Protein AF-A0A8J9X2D2-F1 (afdb_monomer)

Solvent-accessible surface area (backbone atoms only — not comparable to full-atom values): 3638 Å² total; per-residue (Å²): 121,82,59,29,48,80,69,32,66,70,36,92,40,42,84,38,17,46,86,83,25,35,44,46,79,33,61,98,50,58,61,66,44,34,82,33,85,66,43,43,75,37,87,63,58,54,13,26,14,25,46,81,86,39,83,32,92,87,67,58,76,133

pLDDT: mean 79.43, std 13.96, range [43.5, 95.81]

Sequence (62 aa):
AFPLGLCEGDCDRDSDCQGNLRCFQRGASRESVPGCTGADADATRFDYCYDPLTPTPASAPP

Mean predicted aligned error: 6.42 Å

Radius of gyration: 10.86 Å; Cα contacts (8 Å, |Δi|>4): 125; chains: 1; bounding box: 25×35×22 Å

Organism: Phaeodactylum tricornutum (NCBI:txid2850)

Foldseek 3Di:
DFLDEFFDWADPFQRSHPDQWTKAQQAPALDDAFPDPCSSVPPDRTIGTHDPPRDDPVPPDD

Secondary structure (DSSP, 8-state):
-PSB-TT-B--SSGGGBSTT-EEE--TT--PPPTT-TTTTT--S---EEE-TTSPPTTS---

Structure (mmCIF, N/CA/C/O backbone):
data_AF-A0A8J9X2D2-F1
#
_entry.id   AF-A0A8J9X2D2-F1
#
loop_
_atom_site.group_PDB
_atom_site.id
_atom_site.type_symbol
_atom_site.label_atom_id
_atom_site.label_alt_id
_atom_site.label_comp_id
_atom_site.label_asym_id
_atom_site.label_entity_id
_atom_site.label_seq_id
_atom_site.pdbx_PDB_ins_code
_atom_site.Cartn_x
_atom_site.Cartn_y
_atom_site.Cartn_z
_atom_site.occupancy
_atom_site.B_iso_or_equiv
_atom_site.auth_seq_id
_atom_site.auth_comp_id
_atom_site.auth_asym_id
_atom_site.auth_atom_id
_atom_site.pdbx_PDB_model_num
ATOM 1 N N . ALA A 1 1 ? -3.269 -13.120 5.649 1.00 70.12 1 ALA A N 1
ATOM 2 C CA . ALA A 1 1 ? -4.693 -13.350 5.975 1.00 70.12 1 ALA A CA 1
ATOM 3 C C . ALA A 1 1 ? -5.345 -11.985 6.078 1.00 70.12 1 ALA A C 1
ATOM 5 O O . ALA A 1 1 ? -4.734 -11.115 6.678 1.00 70.12 1 ALA A O 1
ATOM 6 N N . PHE A 1 2 ? -6.516 -11.787 5.476 1.00 85.00 2 PHE A N 1
ATOM 7 C CA . PHE A 1 2 ? -7.219 -10.503 5.527 1.00 85.00 2 PHE A CA 1
ATOM 8 C C . PHE A 1 2 ? -7.964 -10.313 6.859 1.00 85.00 2 PHE A C 1
ATOM 10 O O . PHE A 1 2 ? -8.369 -11.311 7.466 1.00 85.00 2 PHE A O 1
ATOM 17 N N . PRO A 1 3 ? -8.219 -9.062 7.282 1.00 91.00 3 PRO A N 1
ATOM 18 C CA . PRO A 1 3 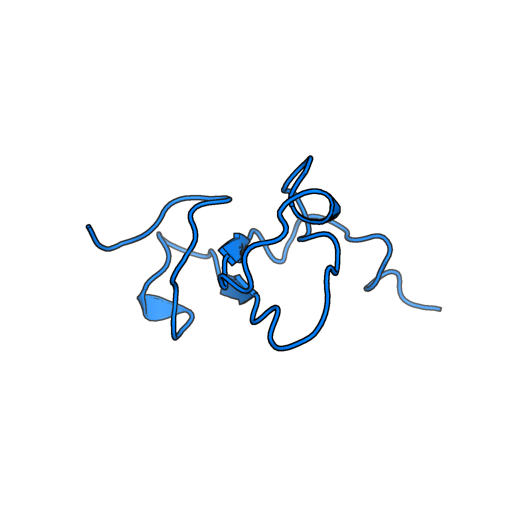? -7.764 -7.808 6.665 1.00 91.00 3 PRO A CA 1
ATOM 19 C C . PRO A 1 3 ? -6.288 -7.487 6.970 1.00 91.00 3 PRO A C 1
ATOM 21 O O . PRO A 1 3 ? -5.820 -7.749 8.078 1.00 91.00 3 PRO A O 1
ATOM 24 N N . LEU A 1 4 ? -5.596 -6.902 5.990 1.00 92.38 4 LEU A N 1
ATOM 25 C CA . LEU A 1 4 ? -4.186 -6.509 6.018 1.00 92.38 4 LEU A CA 1
ATOM 26 C C . LEU A 1 4 ? -3.962 -5.242 6.858 1.00 92.38 4 LEU A C 1
ATOM 28 O O . LEU A 1 4 ? -4.737 -4.282 6.794 1.00 92.38 4 LEU A O 1
ATOM 32 N N . GLY A 1 5 ? -2.898 -5.244 7.651 1.00 92.31 5 GLY A N 1
ATOM 33 C CA . GLY A 1 5 ? -2.459 -4.109 8.460 1.00 92.31 5 GLY A CA 1
ATOM 34 C C . GLY A 1 5 ? -1.677 -3.055 7.672 1.00 92.31 5 GLY A C 1
ATOM 35 O O . GLY A 1 5 ? -1.401 -3.199 6.484 1.00 92.31 5 GLY A O 1
ATOM 36 N N . LEU A 1 6 ? -1.291 -1.973 8.352 1.00 90.12 6 LEU A N 1
ATOM 37 C CA . LEU A 1 6 ? -0.446 -0.926 7.770 1.00 90.12 6 LEU A CA 1
ATOM 38 C C . LEU A 1 6 ? 0.881 -1.525 7.274 1.00 90.12 6 LEU A C 1
ATOM 40 O O . LEU A 1 6 ? 1.551 -2.247 8.010 1.00 90.12 6 LEU A O 1
ATOM 44 N N . CYS A 1 7 ? 1.268 -1.186 6.046 1.00 89.31 7 CYS A N 1
ATOM 45 C CA . CYS A 1 7 ? 2.454 -1.695 5.359 1.00 89.31 7 CYS A CA 1
ATOM 46 C C . CYS A 1 7 ? 2.466 -3.211 5.121 1.00 89.31 7 CYS A C 1
ATOM 48 O O . CYS A 1 7 ? 3.522 -3.764 4.809 1.00 89.31 7 CYS A O 1
ATOM 50 N N . GLU A 1 8 ? 1.316 -3.878 5.210 1.00 89.62 8 GLU A N 1
ATOM 51 C CA . GLU A 1 8 ? 1.164 -5.235 4.697 1.00 89.62 8 GLU A CA 1
ATOM 52 C C . GLU A 1 8 ? 0.766 -5.202 3.219 1.00 89.62 8 GLU A C 1
ATOM 54 O O . GLU A 1 8 ? 0.002 -4.335 2.783 1.00 89.62 8 GLU A O 1
ATOM 59 N N . GLY A 1 9 ? 1.353 -6.125 2.457 1.00 88.56 9 GLY A N 1
ATOM 60 C CA . GLY A 1 9 ? 1.238 -6.189 1.006 1.00 88.56 9 GLY A CA 1
ATOM 61 C C . GLY A 1 9 ? 0.121 -7.113 0.509 1.00 88.56 9 GLY A C 1
ATOM 62 O O . GLY A 1 9 ? -0.426 -7.894 1.285 1.00 88.56 9 GLY A O 1
ATOM 63 N N . ASP A 1 10 ? -0.114 -7.082 -0.804 1.00 88.50 10 ASP A N 1
ATOM 64 C CA . ASP A 1 10 ? -1.060 -7.926 -1.552 1.00 88.50 10 ASP A CA 1
ATOM 65 C C . ASP A 1 10 ? -2.544 -7.559 -1.332 1.00 88.50 10 ASP A C 1
ATOM 67 O O . ASP A 1 10 ? -3.421 -8.422 -1.311 1.00 88.50 10 ASP A O 1
ATOM 71 N N . CYS A 1 11 ? -2.841 -6.270 -1.117 1.00 92.06 11 CYS A N 1
ATOM 72 C CA . CYS A 1 11 ? -4.222 -5.782 -1.142 1.00 92.06 11 CYS A CA 1
ATOM 73 C C . CYS A 1 11 ? -4.697 -5.572 -2.588 1.00 92.06 11 CYS A C 1
ATOM 75 O O . CYS A 1 11 ? -3.996 -4.960 -3.383 1.00 92.06 11 CYS A O 1
ATOM 77 N N . ASP A 1 12 ? -5.922 -5.976 -2.927 1.00 91.00 12 ASP A N 1
ATOM 78 C CA . ASP A 1 12 ? -6.495 -5.667 -4.247 1.00 91.00 12 ASP A CA 1
ATOM 79 C C . ASP A 1 12 ? -7.401 -4.422 -4.187 1.00 91.00 12 ASP A C 1
ATOM 81 O O . ASP A 1 12 ? -7.622 -3.725 -5.180 1.00 91.00 12 ASP A O 1
ATOM 85 N N . ARG A 1 13 ? -7.966 -4.131 -3.008 1.00 93.12 13 ARG A N 1
ATOM 86 C CA . ARG A 1 1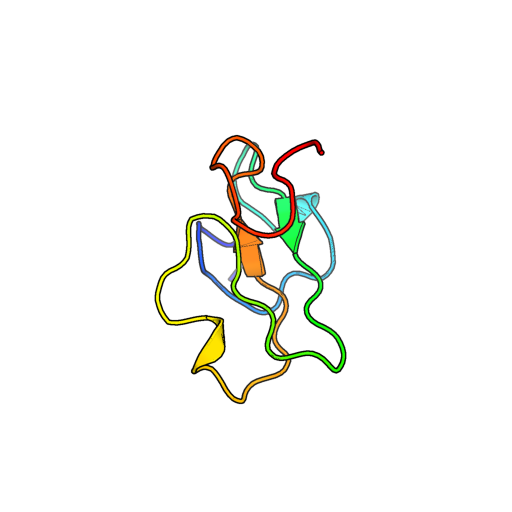3 ? -8.943 -3.050 -2.778 1.00 93.12 13 ARG A CA 1
ATOM 87 C C . ARG A 1 13 ? -8.919 -2.564 -1.331 1.00 93.12 13 ARG A C 1
ATOM 89 O O . ARG A 1 13 ? -8.532 -3.293 -0.428 1.00 93.12 13 ARG A O 1
ATOM 96 N N . ASP A 1 14 ? -9.432 -1.356 -1.092 1.00 94.00 14 ASP A N 1
ATOM 97 C CA . ASP A 1 14 ? -9.460 -0.717 0.240 1.00 94.00 14 ASP A CA 1
ATOM 98 C C . ASP A 1 14 ? -10.079 -1.613 1.335 1.00 94.00 14 ASP A C 1
ATOM 100 O O . ASP A 1 14 ? -9.616 -1.627 2.468 1.00 94.00 14 ASP A O 1
ATOM 104 N N . SER A 1 15 ? -11.089 -2.422 0.999 1.00 94.94 15 SER A N 1
ATOM 105 C CA . SER A 1 15 ? -11.748 -3.338 1.945 1.00 94.94 15 SER A CA 1
ATOM 106 C C . SER A 1 15 ? -10.894 -4.527 2.398 1.00 94.94 15 SER A C 1
ATOM 108 O O . SER A 1 15 ? -11.298 -5.249 3.308 1.00 94.94 15 SER A O 1
ATOM 110 N N . ASP A 1 16 ? -9.769 -4.771 1.730 1.00 95.06 16 ASP A N 1
ATOM 111 C CA . ASP A 1 16 ? -8.808 -5.791 2.137 1.00 95.06 16 ASP A CA 1
ATOM 112 C C . ASP A 1 16 ? -7.900 -5.273 3.261 1.00 95.06 16 ASP A C 1
ATOM 114 O O . ASP A 1 16 ? -7.262 -6.070 3.945 1.00 95.06 16 ASP A O 1
ATOM 118 N N . CYS A 1 17 ? -7.882 -3.958 3.494 1.00 94.69 17 CYS A N 1
ATOM 119 C CA . CYS A 1 17 ? -7.120 -3.307 4.545 1.00 94.69 17 CYS A CA 1
ATOM 120 C C . CYS A 1 17 ? -7.940 -3.127 5.831 1.00 94.69 17 CYS A C 1
ATOM 122 O O . CYS A 1 17 ? -9.169 -3.038 5.832 1.00 94.69 17 CYS A O 1
ATOM 124 N N . GLN A 1 18 ? -7.251 -3.064 6.966 1.00 95.81 18 GLN A N 1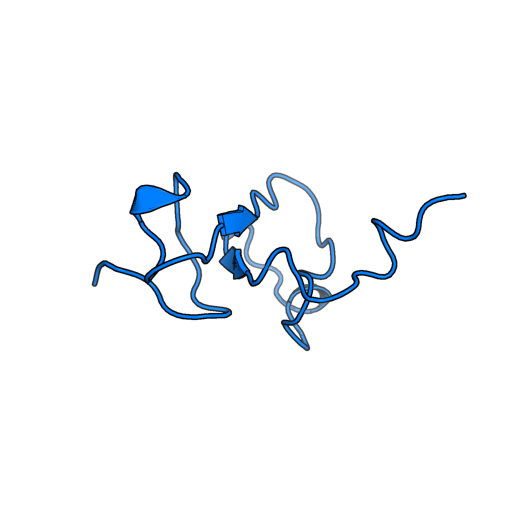
ATOM 125 C CA . GLN A 1 18 ? -7.874 -2.861 8.268 1.00 95.81 18 GLN A CA 1
ATOM 126 C C . GLN A 1 18 ? -8.430 -1.440 8.425 1.00 95.81 18 GLN A C 1
ATOM 128 O O . GLN A 1 18 ? -7.719 -0.448 8.280 1.00 95.81 18 GLN A O 1
ATOM 133 N N . GLY A 1 19 ? -9.697 -1.336 8.833 1.00 93.06 19 GLY A N 1
ATOM 134 C CA . GLY A 1 19 ? -10.299 -0.076 9.270 1.00 93.06 19 GLY A CA 1
ATOM 135 C C . GLY A 1 19 ? -10.359 0.986 8.169 1.00 93.06 19 GLY A C 1
ATOM 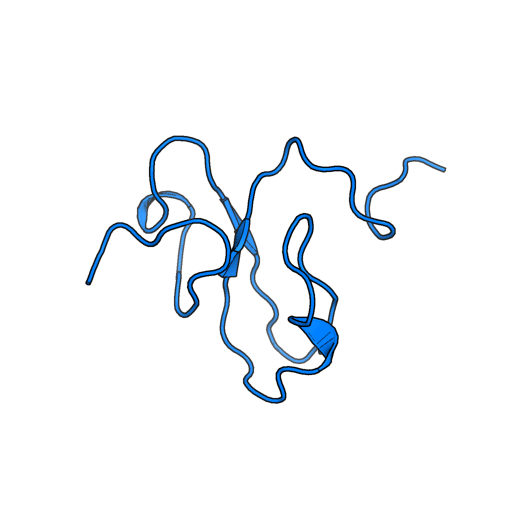136 O O . GLY A 1 19 ? -11.094 0.827 7.202 1.00 93.06 19 GLY A O 1
ATOM 137 N N . ASN A 1 20 ? -9.619 2.083 8.360 1.00 90.94 20 ASN A N 1
ATOM 138 C CA . ASN A 1 20 ? -9.601 3.246 7.458 1.00 90.94 20 ASN A CA 1
ATOM 139 C C . ASN A 1 20 ? -8.387 3.263 6.515 1.00 90.94 20 ASN A C 1
ATOM 141 O O . ASN A 1 20 ? -8.151 4.261 5.830 1.00 90.94 20 ASN A O 1
ATOM 145 N N . LEU A 1 21 ? -7.587 2.197 6.525 1.00 93.50 21 LEU A N 1
ATOM 146 C CA . LEU A 1 21 ? -6.46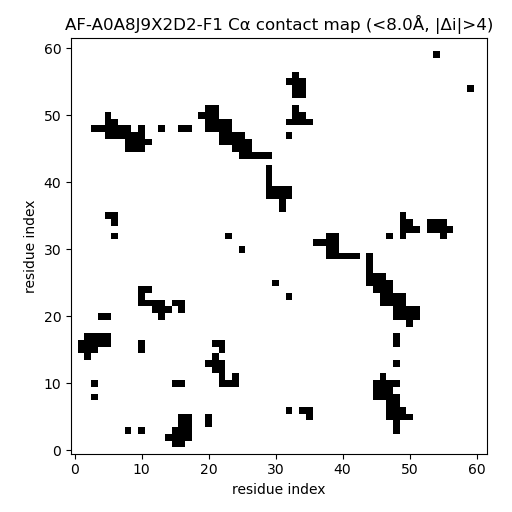1 2.057 5.616 1.00 93.50 21 LEU A CA 1
ATOM 147 C C . LEU A 1 21 ? -6.964 1.898 4.178 1.00 93.50 21 LEU A C 1
ATOM 149 O O . LEU A 1 21 ? -8.055 1.382 3.934 1.00 93.50 21 LEU A O 1
ATOM 153 N N . ARG A 1 22 ? -6.154 2.349 3.224 1.00 92.00 22 ARG A N 1
ATOM 154 C CA . ARG A 1 22 ? -6.451 2.253 1.791 1.00 92.00 22 ARG A CA 1
ATOM 155 C C . ARG A 1 22 ? -5.410 1.404 1.098 1.00 92.00 22 ARG A C 1
ATOM 157 O O . ARG A 1 22 ? -4.301 1.265 1.604 1.00 92.00 22 ARG A O 1
ATOM 164 N N . CYS A 1 23 ? -5.764 0.846 -0.049 1.00 91.75 23 CYS A N 1
ATOM 165 C CA . C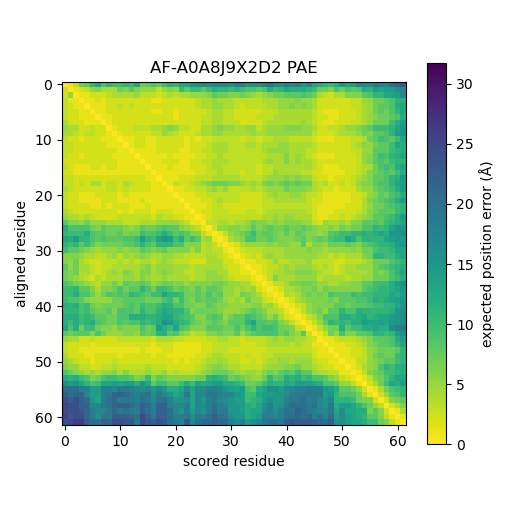YS A 1 23 ? -4.849 0.026 -0.818 1.00 91.75 23 CYS A CA 1
ATOM 166 C C . CYS A 1 23 ? -4.060 0.887 -1.812 1.00 91.75 23 CYS A C 1
ATOM 168 O O . CYS A 1 23 ? -4.626 1.474 -2.736 1.00 91.75 23 CYS A O 1
ATOM 170 N N . PHE A 1 24 ? -2.745 0.983 -1.614 1.00 90.31 24 PHE A N 1
ATOM 171 C CA . PHE A 1 24 ? -1.837 1.647 -2.540 1.00 90.31 24 PHE A CA 1
ATOM 172 C C . PHE A 1 24 ? -1.371 0.652 -3.595 1.00 90.31 24 PHE A C 1
ATOM 174 O O . PHE A 1 24 ? -0.514 -0.193 -3.328 1.00 90.31 24 PHE A O 1
ATOM 181 N N . GLN A 1 25 ? -1.916 0.791 -4.796 1.00 87.62 25 GLN A N 1
ATOM 182 C CA . GLN A 1 25 ? -1.562 -0.033 -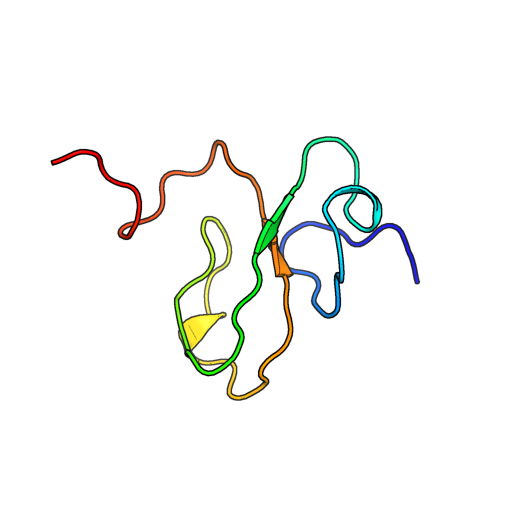5.942 1.00 87.62 25 GLN A CA 1
ATOM 183 C C . GLN A 1 25 ? -0.209 0.420 -6.516 1.00 87.62 25 GLN A C 1
ATOM 185 O O . GLN A 1 25 ? -0.131 1.489 -7.126 1.00 87.62 25 GLN A O 1
ATOM 190 N N . ARG A 1 26 ? 0.868 -0.353 -6.306 1.00 79.88 26 ARG A N 1
ATOM 191 C CA . ARG A 1 26 ? 2.224 0.023 -6.774 1.00 79.88 26 ARG A CA 1
ATOM 192 C C . ARG A 1 26 ? 2.503 -0.387 -8.217 1.00 79.88 26 ARG A C 1
ATOM 194 O O . ARG A 1 26 ? 3.420 0.145 -8.837 1.00 79.88 26 ARG A O 1
ATOM 201 N N . GLY A 1 27 ? 1.698 -1.274 -8.800 1.00 73.56 27 GLY A N 1
ATOM 202 C CA . GLY A 1 27 ? 1.778 -1.628 -10.218 1.00 73.56 27 GLY A CA 1
ATOM 203 C C . GLY A 1 27 ? 3.215 -1.867 -10.713 1.00 73.56 27 GLY A C 1
ATOM 204 O O . GLY A 1 27 ? 3.963 -2.694 -10.189 1.00 73.56 27 GLY A O 1
ATOM 205 N N . ALA A 1 28 ? 3.626 -1.144 -11.762 1.00 67.81 28 ALA A N 1
ATOM 206 C CA . ALA A 1 28 ? 4.968 -1.277 -12.326 1.00 67.81 28 ALA A CA 1
ATOM 207 C C . ALA A 1 28 ? 6.049 -0.406 -11.638 1.00 67.81 28 ALA A C 1
ATOM 209 O O . ALA A 1 28 ? 7.231 -0.507 -12.003 1.00 67.81 28 ALA A O 1
ATOM 210 N N . SER A 1 29 ? 5.679 0.442 -10.680 1.00 66.88 29 SER A N 1
ATOM 211 C CA . SER A 1 29 ? 6.578 1.410 -10.057 1.00 66.88 29 SER A CA 1
ATOM 212 C C . SER A 1 29 ? 7.098 0.922 -8.699 1.00 66.88 29 SER A C 1
ATOM 214 O O . SER A 1 29 ? 6.537 0.038 -8.059 1.00 66.88 29 SER A O 1
ATOM 216 N N . ARG A 1 30 ? 8.248 1.461 -8.283 1.00 71.69 30 ARG A N 1
ATOM 217 C CA . ARG A 1 30 ? 8.833 1.268 -6.941 1.00 71.69 30 ARG A CA 1
ATOM 218 C C . ARG A 1 30 ? 8.559 2.496 -6.079 1.00 71.69 30 ARG A C 1
ATOM 220 O O . ARG A 1 30 ? 9.452 3.029 -5.429 1.00 71.69 30 ARG A O 1
ATOM 227 N N . GLU A 1 31 ? 7.350 3.033 -6.201 1.00 77.06 31 GLU A N 1
ATOM 228 C CA . GLU A 1 31 ? 6.965 4.236 -5.475 1.00 77.06 31 GLU A CA 1
ATOM 229 C C . GLU A 1 31 ? 6.971 3.970 -3.972 1.00 77.06 31 GLU A C 1
ATOM 231 O O . GLU A 1 31 ? 6.510 2.928 -3.505 1.00 77.06 31 GLU A O 1
ATOM 236 N N . SER A 1 32 ? 7.504 4.918 -3.204 1.00 80.44 32 SER A N 1
ATOM 237 C CA . SER A 1 32 ? 7.415 4.871 -1.749 1.00 80.44 32 SER A CA 1
ATOM 238 C C . SER A 1 32 ? 5.948 4.908 -1.332 1.00 80.44 32 SER A C 1
ATOM 240 O O . SER A 1 32 ? 5.197 5.768 -1.795 1.00 80.44 32 SER A O 1
ATOM 242 N N . VAL A 1 33 ? 5.546 4.024 -0.419 1.00 83.19 33 VAL A N 1
ATOM 243 C CA . VAL A 1 33 ? 4.189 4.069 0.130 1.00 83.19 33 VAL A CA 1
ATOM 244 C C . VAL A 1 33 ? 4.106 5.024 1.318 1.00 83.19 33 VAL A C 1
ATOM 246 O O . VAL A 1 33 ? 4.953 4.955 2.212 1.00 83.19 33 VAL A O 1
ATOM 249 N N . PRO A 1 34 ? 3.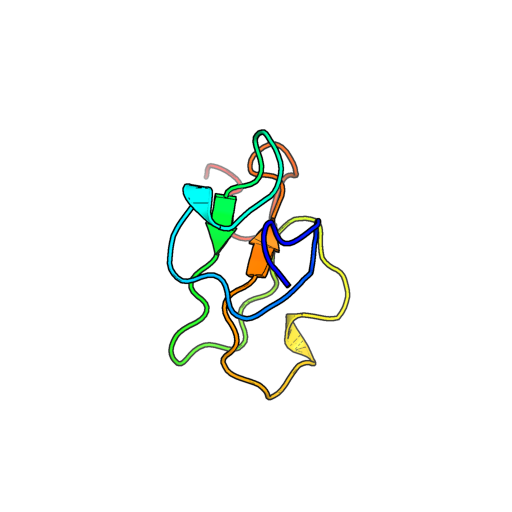104 5.923 1.345 1.00 79.12 34 PRO A N 1
ATOM 250 C CA . PRO A 1 34 ? 2.907 6.848 2.456 1.00 79.12 34 PRO A CA 1
ATOM 251 C C . PRO A 1 34 ? 2.828 6.118 3.795 1.00 79.12 34 PRO A C 1
ATOM 253 O O . PRO A 1 34 ? 2.115 5.128 3.935 1.00 79.12 34 PRO A O 1
ATOM 256 N N . GLY A 1 35 ? 3.608 6.585 4.771 1.00 79.12 35 GLY A N 1
ATOM 257 C CA . GLY A 1 35 ? 3.661 5.976 6.101 1.00 79.12 35 GLY A CA 1
ATOM 258 C C . GLY A 1 35 ? 4.422 4.646 6.181 1.00 79.12 35 GLY A C 1
ATOM 259 O O . GLY A 1 35 ? 4.569 4.120 7.281 1.00 79.12 35 GLY A O 1
ATOM 260 N N . CYS A 1 36 ? 4.953 4.130 5.065 1.00 81.62 36 CYS A N 1
ATOM 261 C CA . CYS A 1 36 ? 5.676 2.860 5.006 1.00 81.62 36 CYS A CA 1
ATOM 262 C C . CYS A 1 36 ? 7.131 3.047 4.578 1.00 81.62 36 CYS A C 1
ATOM 264 O O . CYS A 1 36 ? 7.443 3.317 3.418 1.00 81.62 36 CYS A O 1
ATOM 266 N N . THR A 1 37 ? 8.047 2.860 5.522 1.00 78.62 37 THR A N 1
ATOM 267 C CA . THR A 1 37 ? 9.488 2.970 5.278 1.00 78.62 37 THR A CA 1
ATOM 268 C C . THR A 1 37 ? 10.022 1.720 4.576 1.00 78.62 37 THR A C 1
ATOM 270 O O . THR A 1 37 ? 9.712 0.604 4.984 1.00 78.62 37 THR A O 1
ATOM 273 N N . GLY A 1 38 ? 10.857 1.890 3.545 1.00 71.06 38 GLY A N 1
ATOM 274 C CA . GLY A 1 38 ? 11.506 0.777 2.835 1.00 71.06 38 GLY A CA 1
ATOM 275 C C . GLY A 1 38 ? 10.643 0.103 1.764 1.00 71.06 38 GLY A C 1
ATOM 276 O O . GLY A 1 38 ? 11.104 -0.832 1.117 1.00 71.06 38 GLY A O 1
ATOM 277 N N . ALA A 1 39 ? 9.427 0.602 1.536 1.00 70.62 39 ALA A N 1
ATOM 278 C CA . ALA A 1 39 ? 8.544 0.154 0.461 1.00 70.62 39 ALA A CA 1
ATOM 279 C C . ALA A 1 39 ? 9.140 0.367 -0.946 1.00 70.62 39 ALA A C 1
ATOM 281 O O . ALA A 1 39 ? 8.876 -0.415 -1.852 1.00 70.62 39 ALA A O 1
ATOM 282 N N . ASP A 1 40 ? 9.963 1.399 -1.121 1.00 67.56 40 ASP A N 1
ATOM 283 C CA . ASP A 1 40 ? 10.686 1.722 -2.358 1.00 67.56 40 ASP A CA 1
ATOM 284 C C . ASP A 1 40 ? 11.875 0.785 -2.633 1.00 67.56 40 ASP A C 1
ATOM 286 O O . ASP A 1 40 ? 12.252 0.556 -3.786 1.00 67.56 40 ASP A O 1
ATOM 290 N N . ALA A 1 41 ? 12.457 0.222 -1.570 1.00 69.75 41 ALA A N 1
ATOM 291 C CA . ALA A 1 41 ? 13.498 -0.797 -1.652 1.00 69.75 41 ALA A CA 1
ATOM 292 C C . ALA A 1 41 ? 12.916 -2.195 -1.904 1.00 69.75 41 ALA A C 1
ATOM 294 O O . ALA A 1 41 ? 13.653 -3.118 -2.266 1.00 69.75 41 ALA A O 1
ATOM 295 N N . ASP A 1 42 ? 11.603 -2.349 -1.731 1.00 70.69 42 ASP A N 1
ATOM 296 C CA . ASP A 1 42 ? 10.911 -3.583 -2.028 1.00 70.69 42 ASP A CA 1
ATOM 297 C C . ASP A 1 42 ? 10.811 -3.763 -3.548 1.00 70.69 42 ASP A C 1
ATOM 299 O O . ASP A 1 42 ? 10.124 -3.035 -4.266 1.00 70.69 42 ASP A O 1
ATOM 303 N N . ALA A 1 43 ? 11.561 -4.734 -4.071 1.00 66.44 43 ALA A N 1
ATOM 304 C CA . ALA A 1 43 ? 11.533 -5.063 -5.492 1.00 66.44 43 ALA A CA 1
ATOM 305 C C . ALA A 1 43 ? 10.228 -5.764 -5.898 1.00 66.44 43 ALA A C 1
ATOM 307 O O . ALA A 1 43 ? 9.986 -5.953 -7.097 1.00 66.44 43 ALA A O 1
ATOM 308 N N . THR A 1 44 ? 9.420 -6.175 -4.919 1.00 66.94 44 THR A N 1
ATOM 309 C CA . THR A 1 44 ? 8.129 -6.798 -5.159 1.00 66.94 44 THR A CA 1
ATOM 310 C C . THR A 1 44 ? 7.109 -5.743 -5.578 1.00 66.94 44 THR A C 1
ATOM 312 O O . THR A 1 44 ? 7.044 -4.633 -5.054 1.00 66.94 44 THR A O 1
ATOM 315 N N . ARG A 1 45 ? 6.304 -6.090 -6.582 1.00 66.25 45 ARG A N 1
ATOM 316 C CA . ARG A 1 45 ? 5.229 -5.238 -7.107 1.00 66.25 45 ARG A CA 1
ATOM 317 C C . ARG A 1 45 ? 3.954 -5.374 -6.276 1.00 66.25 45 ARG A C 1
ATOM 319 O O . ARG A 1 45 ? 2.867 -5.328 -6.835 1.00 66.25 45 ARG A O 1
ATOM 326 N N . PHE A 1 46 ? 4.095 -5.653 -4.983 1.00 78.56 46 PHE A N 1
ATOM 327 C CA . PHE A 1 46 ? 2.942 -5.834 -4.119 1.00 78.56 46 PHE A CA 1
ATOM 328 C C . PHE A 1 46 ? 2.277 -4.483 -3.858 1.00 78.56 46 PHE A C 1
ATOM 330 O O . PHE A 1 46 ? 2.934 -3.438 -3.805 1.00 78.56 46 PHE A O 1
ATOM 337 N N . ASP A 1 47 ? 0.966 -4.531 -3.697 1.00 87.25 47 ASP A N 1
ATOM 338 C CA . ASP A 1 47 ? 0.131 -3.401 -3.315 1.00 87.25 47 ASP A CA 1
ATOM 339 C C . ASP A 1 47 ? 0.034 -3.353 -1.797 1.00 87.25 47 ASP A C 1
ATOM 341 O O . ASP A 1 47 ? 0.001 -4.406 -1.175 1.00 87.25 47 ASP A O 1
ATOM 345 N N . TYR A 1 48 ? 0.039 -2.175 -1.175 1.00 90.06 48 TYR A N 1
ATOM 346 C CA . TYR A 1 48 ? 0.178 -2.083 0.284 1.00 90.06 48 TYR A CA 1
ATOM 347 C C . TYR A 1 48 ? -0.944 -1.294 0.916 1.00 90.06 48 TYR A C 1
ATOM 349 O O . TYR A 1 48 ? -1.315 -0.221 0.442 1.00 90.06 48 TYR A O 1
ATOM 357 N N . CYS A 1 49 ? -1.405 -1.779 2.059 1.00 92.06 49 CYS A N 1
ATOM 358 C CA . CYS A 1 49 ? -2.295 -1.012 2.904 1.00 92.06 49 CYS A CA 1
ATOM 359 C C . CYS A 1 49 ? -1.537 0.154 3.544 1.00 92.06 49 CYS A C 1
ATOM 361 O O . CYS A 1 49 ? -0.522 -0.035 4.216 1.00 92.06 49 CYS A O 1
ATOM 363 N N . TYR A 1 50 ? -2.029 1.370 3.335 1.00 90.38 50 TYR A N 1
ATOM 364 C CA . TYR A 1 50 ? -1.405 2.604 3.802 1.00 90.38 50 TYR A CA 1
ATOM 365 C C . TYR A 1 50 ? -2.419 3.504 4.501 1.00 90.38 50 TYR A C 1
ATOM 367 O O . TYR A 1 50 ? -3.629 3.394 4.281 1.00 90.38 50 TYR A O 1
ATOM 375 N N . ASP A 1 51 ? -1.924 4.406 5.346 1.00 90.38 51 ASP A N 1
ATOM 376 C CA . ASP A 1 51 ? -2.761 5.424 5.971 1.00 90.38 51 ASP A CA 1
ATOM 377 C C . ASP A 1 51 ? -2.840 6.659 5.054 1.00 90.38 51 ASP A C 1
ATOM 379 O O . ASP A 1 51 ? -1.833 7.357 4.888 1.00 90.38 51 ASP A O 1
ATOM 383 N N . PRO A 1 52 ? -4.012 6.975 4.470 1.00 84.62 52 PRO A N 1
ATOM 384 C CA . PRO A 1 52 ? -4.170 8.133 3.592 1.00 84.62 52 PRO A CA 1
ATOM 385 C C . PRO A 1 52 ? -3.996 9.482 4.304 1.00 84.62 52 PRO A C 1
ATOM 387 O O . PRO A 1 52 ? -3.877 10.504 3.632 1.00 84.62 52 PRO A O 1
ATOM 390 N N . LEU A 1 53 ? -3.999 9.508 5.640 1.00 84.00 53 LEU A N 1
ATOM 391 C CA . LEU A 1 53 ? -3.746 10.711 6.431 1.00 84.00 53 LEU A CA 1
ATOM 392 C C . LEU A 1 53 ? -2.253 10.936 6.691 1.00 84.00 53 LEU A C 1
ATOM 394 O O . LEU A 1 53 ? -1.875 12.010 7.165 1.00 84.00 53 LEU A O 1
ATOM 398 N N . THR A 1 54 ? -1.395 9.962 6.370 1.00 75.38 54 THR A N 1
ATOM 399 C CA . THR A 1 54 ? 0.053 10.155 6.443 1.00 75.38 54 THR A CA 1
ATOM 400 C C . THR A 1 54 ? 0.540 10.907 5.201 1.00 75.38 54 THR A C 1
ATOM 402 O O . THR A 1 54 ? 0.333 10.446 4.078 1.00 75.38 54 THR A O 1
ATOM 405 N N . PRO A 1 55 ? 1.173 12.085 5.358 1.00 62.09 55 PRO A N 1
ATOM 406 C CA . PRO A 1 55 ? 1.636 12.859 4.217 1.00 62.09 55 PRO A CA 1
ATOM 407 C C . PRO A 1 55 ? 2.774 12.127 3.495 1.00 62.09 55 PRO A C 1
ATOM 409 O O . PRO A 1 55 ? 3.858 11.924 4.043 1.00 62.09 55 PRO A O 1
ATOM 412 N N . THR A 1 56 ? 2.532 11.745 2.242 1.00 59.41 56 THR A N 1
ATOM 413 C CA . THR A 1 56 ? 3.559 11.300 1.294 1.00 59.41 56 THR A CA 1
ATOM 414 C C . THR A 1 56 ? 4.346 12.485 0.741 1.00 59.41 56 THR A C 1
ATOM 416 O O . THR A 1 56 ? 3.753 13.536 0.492 1.00 59.41 56 THR A O 1
ATOM 419 N N . PRO A 1 57 ? 5.616 12.297 0.339 1.00 56.81 57 PRO A N 1
ATOM 420 C CA . PRO A 1 57 ? 6.273 13.226 -0.583 1.00 56.81 57 PRO A CA 1
ATOM 421 C C . PRO A 1 57 ? 5.577 13.333 -1.961 1.00 56.81 57 PRO A C 1
ATOM 423 O O . PRO A 1 57 ? 5.710 14.358 -2.617 1.00 56.81 57 PRO A O 1
ATOM 426 N N . ALA A 1 58 ? 4.806 12.326 -2.397 1.00 52.38 58 ALA A N 1
ATOM 427 C CA . ALA A 1 58 ? 4.104 12.314 -3.692 1.00 5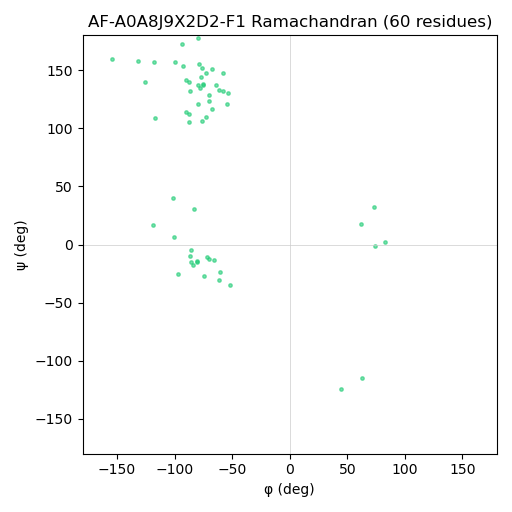2.38 58 ALA A CA 1
ATOM 428 C C . ALA A 1 58 ? 2.730 13.021 -3.712 1.00 52.38 58 ALA A C 1
ATOM 430 O O . ALA A 1 58 ? 2.222 13.331 -4.786 1.00 52.38 58 ALA A O 1
ATOM 431 N N . SER A 1 59 ? 2.113 13.271 -2.550 1.00 45.09 59 SER A N 1
ATOM 432 C CA . SER A 1 59 ? 0.799 13.935 -2.440 1.00 45.09 59 SER A CA 1
ATOM 433 C C . SER A 1 59 ? 0.859 15.249 -1.668 1.00 45.09 59 SER A C 1
ATOM 435 O O . SER A 1 59 ? -0.183 15.763 -1.262 1.00 45.09 59 SER A O 1
ATOM 437 N N . ALA A 1 60 ? 2.056 15.818 -1.489 1.00 45.84 60 ALA A N 1
ATOM 438 C CA . ALA A 1 60 ? 2.149 17.228 -1.155 1.00 45.84 60 ALA A CA 1
ATOM 439 C C . ALA A 1 60 ? 1.371 18.009 -2.235 1.00 45.84 60 ALA A C 1
ATOM 441 O O . ALA A 1 60 ? 1.673 17.848 -3.422 1.00 45.84 60 ALA A O 1
ATOM 442 N N . PRO A 1 61 ? 0.333 18.786 -1.871 1.00 43.50 61 PRO A N 1
ATOM 443 C CA . PRO A 1 61 ? -0.266 19.709 -2.824 1.00 43.50 61 PRO A CA 1
ATOM 444 C C . PRO A 1 61 ? 0.835 20.670 -3.319 1.00 43.50 61 PRO A C 1
ATOM 446 O O . PRO A 1 61 ? 1.774 20.923 -2.558 1.00 43.50 61 PRO A O 1
ATOM 449 N N . PRO A 1 62 ? 0.774 21.149 -4.577 1.00 51.62 62 PRO A N 1
ATOM 450 C CA . PRO A 1 62 ? 1.757 22.097 -5.105 1.00 51.62 62 PRO A CA 1
ATOM 451 C C . PRO A 1 62 ? 1.887 23.361 -4.245 1.00 51.62 62 PRO A C 1
ATOM 453 O O . PRO A 1 62 ? 0.887 23.747 -3.593 1.00 51.62 62 PRO A O 1
#